Protein AF-A0A8I1NIG3-F1 (afdb_monomer)

pLDDT: mean 88.49, std 18.13, range [39.06, 98.88]

Secondary structure (DSSP, 8-state):
---------------------PPPPGGGGS-HHHHTSHHHHHHHHHHHHHHHTT--SEEEEEEEESSS-S--EEEEEEETTEEEEESSSS--S-SSHHHHHHHHHHHHHHT-SEEEEEE-TTT--EEEEEEESSTT-SS--EEEEEEEEEE---

Mean predicted aligned error: 9.43 Å

Structure (mmCIF, N/CA/C/O backbone):
data_AF-A0A8I1NIG3-F1
#
_entry.id   AF-A0A8I1NIG3-F1
#
loop_
_atom_site.group_PDB
_atom_site.id
_atom_site.type_symbol
_atom_site.label_atom_id
_atom_site.label_alt_id
_atom_site.label_comp_id
_atom_site.label_asym_id
_atom_site.label_entity_id
_atom_site.label_seq_id
_atom_site.pdbx_PDB_ins_code
_atom_site.Cartn_x
_atom_site.Cartn_y
_atom_site.Cartn_z
_atom_site.occupancy
_atom_site.B_iso_or_equiv
_atom_site.auth_seq_id
_atom_site.auth_comp_id
_atom_site.auth_asym_id
_atom_site.auth_atom_id
_atom_site.pdbx_PDB_model_num
ATOM 1 N N . MET A 1 1 ? 57.684 1.077 -77.943 1.00 45.50 1 MET A N 1
ATOM 2 C CA . MET A 1 1 ? 57.719 1.183 -76.468 1.00 45.50 1 MET A CA 1
ATOM 3 C C . MET A 1 1 ? 56.360 1.682 -75.983 1.00 45.50 1 MET A C 1
ATOM 5 O O . MET A 1 1 ? 56.096 2.872 -76.053 1.00 45.50 1 MET A O 1
ATOM 9 N N . LYS A 1 2 ? 55.451 0.770 -75.617 1.00 39.06 2 LYS A N 1
ATOM 10 C CA . LYS A 1 2 ? 54.084 1.090 -75.167 1.00 39.06 2 LYS A CA 1
ATOM 11 C C . LYS A 1 2 ? 54.077 1.107 -73.636 1.00 39.06 2 LYS A C 1
ATOM 13 O O . LYS A 1 2 ? 54.313 0.066 -73.032 1.00 39.06 2 LYS A O 1
ATOM 18 N N . LYS A 1 3 ? 53.863 2.272 -73.015 1.00 43.78 3 LYS A N 1
ATOM 19 C CA . LYS A 1 3 ? 53.627 2.377 -71.567 1.00 43.78 3 LYS A CA 1
ATOM 20 C C . LYS A 1 3 ? 52.142 2.122 -71.309 1.00 43.78 3 LYS A C 1
ATOM 22 O O . LYS A 1 3 ? 51.297 2.877 -71.777 1.00 43.78 3 LYS A O 1
ATOM 27 N N . LEU A 1 4 ? 51.857 1.027 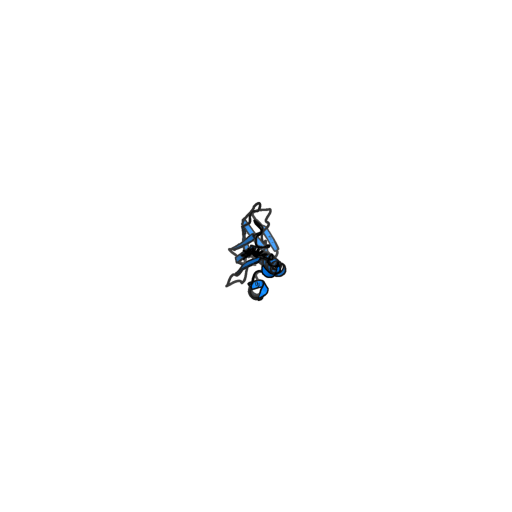-70.614 1.00 41.91 4 LEU A N 1
ATOM 28 C CA . LEU A 1 4 ? 50.532 0.636 -70.152 1.00 41.91 4 LEU A CA 1
ATOM 29 C C . LEU A 1 4 ? 50.271 1.360 -68.820 1.00 41.91 4 LEU A C 1
ATOM 31 O O . LEU A 1 4 ? 50.971 1.113 -67.841 1.00 41.91 4 LEU A O 1
ATOM 35 N N . LEU A 1 5 ? 49.318 2.292 -68.798 1.00 46.59 5 LEU A N 1
ATOM 36 C CA . LEU A 1 5 ? 48.823 2.925 -67.573 1.00 46.59 5 LEU A CA 1
ATOM 37 C C . LEU A 1 5 ? 47.742 2.018 -66.974 1.00 46.59 5 LEU A C 1
ATOM 39 O O . LEU A 1 5 ? 46.674 1.853 -67.558 1.00 46.59 5 LEU A O 1
ATOM 43 N N . ILE A 1 6 ? 48.043 1.410 -65.827 1.00 46.84 6 ILE A N 1
ATOM 44 C CA . ILE A 1 6 ? 47.095 0.622 -65.036 1.00 46.84 6 ILE A CA 1
ATOM 45 C C . ILE A 1 6 ? 46.347 1.594 -64.117 1.00 46.84 6 ILE A C 1
ATOM 47 O O . ILE A 1 6 ? 46.929 2.162 -63.195 1.00 46.84 6 ILE A O 1
ATOM 51 N N . LEU A 1 7 ? 45.058 1.798 -64.391 1.00 46.31 7 LEU A N 1
ATOM 52 C CA . LEU A 1 7 ? 44.108 2.435 -63.479 1.00 46.31 7 LEU A CA 1
ATOM 53 C C . LEU A 1 7 ? 43.716 1.421 -62.397 1.00 46.31 7 LEU A C 1
ATOM 55 O O . LEU A 1 7 ? 43.128 0.386 -62.701 1.00 46.31 7 LEU A O 1
ATOM 59 N N . VAL A 1 8 ? 44.039 1.723 -61.140 1.00 47.81 8 VAL A N 1
ATOM 60 C CA . VAL A 1 8 ? 43.570 0.971 -59.968 1.00 47.81 8 VAL A CA 1
ATOM 61 C C . VAL A 1 8 ? 42.264 1.612 -59.487 1.00 47.81 8 VAL A C 1
ATOM 63 O O . VAL A 1 8 ? 42.293 2.779 -59.089 1.00 47.81 8 VAL A O 1
ATOM 66 N N . PRO A 1 9 ? 41.117 0.911 -59.501 1.00 49.34 9 PRO A N 1
ATOM 67 C CA . PRO A 1 9 ? 39.905 1.429 -58.890 1.00 49.34 9 PRO A CA 1
ATOM 68 C C . PRO A 1 9 ? 39.994 1.235 -57.372 1.00 49.34 9 PRO A C 1
ATOM 70 O O . PRO A 1 9 ? 40.016 0.113 -56.868 1.00 49.34 9 PRO A O 1
ATOM 73 N N . VAL A 1 10 ? 40.050 2.342 -56.633 1.00 53.31 10 VAL A N 1
ATOM 74 C CA . VAL A 1 10 ? 39.861 2.351 -55.179 1.00 53.31 10 VAL A CA 1
ATOM 75 C C . VAL A 1 10 ? 38.379 2.085 -54.911 1.00 53.31 10 VAL A C 1
ATOM 77 O O . VAL A 1 10 ? 37.552 2.992 -54.989 1.00 53.31 10 VAL A O 1
ATOM 80 N N . LEU A 1 11 ? 38.027 0.829 -54.623 1.00 50.22 11 LEU A N 1
ATOM 81 C CA . LEU A 1 11 ? 36.736 0.499 -54.021 1.00 50.22 11 LEU A CA 1
ATOM 82 C C . LEU A 1 11 ? 36.758 0.958 -52.559 1.00 50.22 11 LEU A C 1
ATOM 84 O O . LEU A 1 11 ? 37.317 0.296 -51.689 1.00 50.22 11 LEU A O 1
ATOM 88 N N . CYS A 1 12 ? 36.152 2.114 -52.297 1.00 45.38 12 CYS A N 1
ATOM 89 C CA . CYS A 1 12 ? 35.845 2.556 -50.945 1.00 45.38 12 CYS A CA 1
ATOM 90 C C . CYS A 1 12 ? 34.572 1.827 -50.490 1.00 45.38 12 CYS A C 1
ATOM 92 O O . CYS A 1 12 ? 33.455 2.219 -50.828 1.00 45.38 12 CYS A O 1
ATOM 94 N N . SER A 1 13 ? 34.749 0.708 -49.791 1.00 52.41 13 SER A N 1
ATOM 95 C CA . SER A 1 13 ? 33.666 -0.069 -49.194 1.00 52.41 13 SER A CA 1
ATOM 96 C C . SER A 1 13 ? 32.983 0.757 -48.101 1.00 52.41 13 SER A C 1
ATOM 98 O O . SER A 1 13 ? 33.507 0.890 -46.997 1.00 52.41 13 SER A O 1
ATOM 100 N N . LEU A 1 14 ? 31.808 1.316 -48.392 1.00 57.69 14 LEU A N 1
ATOM 101 C CA . LEU A 1 14 ? 30.920 1.870 -47.371 1.00 57.69 14 LEU A CA 1
ATOM 102 C C . LEU A 1 14 ? 30.358 0.710 -46.543 1.00 57.69 14 LEU A C 1
ATOM 104 O O . LEU A 1 14 ? 29.389 0.060 -46.933 1.00 57.69 14 LEU A O 1
ATOM 108 N N . ALA A 1 15 ? 30.988 0.431 -45.403 1.00 56.34 15 ALA A N 1
ATOM 109 C CA . ALA A 1 15 ? 30.417 -0.431 -44.382 1.00 56.34 15 ALA A CA 1
ATOM 110 C C . ALA A 1 15 ? 29.234 0.308 -43.740 1.00 56.34 15 ALA A C 1
ATOM 112 O O . ALA A 1 15 ? 29.408 1.207 -42.919 1.00 56.34 15 ALA A O 1
ATOM 113 N N . PHE A 1 16 ? 28.019 -0.044 -44.155 1.00 50.38 16 PHE A N 1
ATOM 114 C CA . PHE A 1 16 ? 26.799 0.381 -43.482 1.00 50.38 16 PHE A CA 1
ATOM 115 C C . PHE A 1 16 ? 26.674 -0.448 -42.198 1.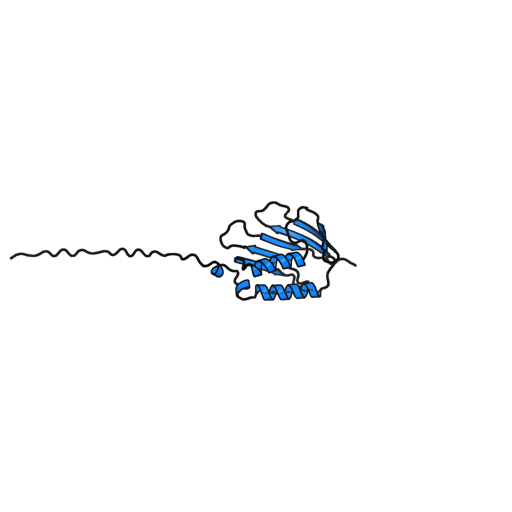00 50.38 16 PHE A C 1
ATOM 117 O O . PHE A 1 16 ? 26.171 -1.571 -42.218 1.00 50.38 16 PHE A O 1
ATOM 124 N N . SER A 1 17 ? 27.180 0.071 -41.080 1.00 54.41 17 SER A N 1
ATOM 125 C CA . SER A 1 17 ? 26.867 -0.488 -39.765 1.00 54.41 17 SER A CA 1
ATOM 126 C C . SER A 1 17 ? 25.411 -0.158 -39.457 1.00 54.41 17 SER A C 1
ATOM 128 O O . SER A 1 17 ? 25.091 0.924 -38.970 1.00 54.41 17 SER A O 1
ATOM 130 N N . ALA A 1 18 ? 24.509 -1.074 -39.802 1.00 52.25 18 ALA A N 1
ATOM 131 C CA . ALA A 1 18 ? 23.161 -1.064 -39.266 1.00 52.25 18 ALA A CA 1
ATOM 132 C C . ALA A 1 18 ? 23.262 -1.433 -37.781 1.00 52.25 18 ALA A C 1
ATOM 134 O O . ALA A 1 18 ? 23.271 -2.612 -37.432 1.00 52.25 18 ALA A O 1
ATOM 135 N N . ASP A 1 19 ? 23.370 -0.429 -36.910 1.00 49.38 19 ASP A N 1
ATOM 136 C CA . ASP A 1 19 ? 23.086 -0.613 -35.489 1.00 49.38 19 ASP A CA 1
ATOM 137 C C . ASP A 1 19 ? 21.582 -0.876 -35.360 1.00 49.38 19 ASP A C 1
ATOM 139 O O . ASP A 1 19 ? 20.754 0.021 -35.190 1.00 49.38 19 ASP A O 1
ATOM 143 N N . ALA A 1 20 ? 21.209 -2.141 -35.537 1.00 53.34 20 ALA A N 1
ATOM 144 C CA . ALA A 1 20 ? 19.915 -2.641 -35.137 1.00 53.34 20 ALA A CA 1
ATOM 145 C C . ALA A 1 20 ? 19.897 -2.612 -33.608 1.00 53.34 20 ALA A C 1
ATOM 147 O O . ALA A 1 20 ? 20.352 -3.546 -32.948 1.00 53.34 20 ALA A O 1
ATOM 148 N N . THR A 1 21 ? 19.373 -1.533 -33.028 1.00 53.16 21 THR A N 1
ATOM 149 C CA . THR A 1 21 ? 18.915 -1.549 -31.643 1.00 53.16 21 THR A CA 1
ATOM 150 C C . THR A 1 21 ? 17.758 -2.539 -31.565 1.00 53.16 21 THR A C 1
ATOM 152 O O . THR A 1 21 ? 16.589 -2.203 -31.740 1.00 53.16 21 THR A O 1
ATOM 155 N N . ALA A 1 22 ? 18.101 -3.812 -31.369 1.00 55.28 22 ALA A N 1
ATOM 156 C CA . ALA A 1 22 ? 17.153 -4.848 -31.017 1.00 55.28 22 ALA A CA 1
ATOM 157 C C . ALA A 1 22 ? 16.355 -4.331 -29.815 1.00 55.28 22 ALA A C 1
ATOM 159 O O . ALA A 1 22 ? 16.932 -4.015 -28.771 1.00 55.28 22 ALA A O 1
ATOM 160 N N . GLY A 1 23 ? 15.042 -4.166 -29.989 1.00 50.38 23 GLY A N 1
ATOM 161 C CA . GLY A 1 23 ? 14.153 -3.776 -28.904 1.00 50.38 23 GLY A CA 1
ATOM 162 C C . GLY A 1 23 ? 14.378 -4.720 -27.728 1.00 50.38 23 GLY A C 1
ATOM 163 O O . GLY A 1 23 ? 14.227 -5.932 -27.878 1.00 50.38 23 GLY A O 1
ATOM 164 N N . LYS A 1 24 ? 14.795 -4.166 -26.584 1.00 54.44 24 LYS A N 1
ATOM 165 C CA . LYS A 1 24 ? 14.941 -4.910 -25.329 1.00 54.44 24 LYS A CA 1
ATOM 166 C C . LYS A 1 24 ? 13.666 -5.708 -25.078 1.00 54.44 24 LYS A C 1
ATOM 168 O O . LYS A 1 24 ? 12.563 -5.171 -25.211 1.00 54.44 24 LYS A O 1
ATOM 173 N N . SER A 1 25 ? 13.822 -6.986 -24.750 1.00 56.75 25 SER A N 1
ATOM 174 C CA . SER A 1 25 ? 12.694 -7.869 -24.480 1.00 56.75 25 SER A CA 1
ATOM 175 C C . SER A 1 25 ? 11.846 -7.299 -23.335 1.00 56.75 25 SER A C 1
ATOM 177 O O . SER A 1 25 ? 12.332 -6.528 -22.509 1.00 56.75 25 SER A O 1
ATOM 179 N N . LEU A 1 26 ? 10.561 -7.651 -23.267 1.00 56.34 26 LEU A N 1
ATOM 180 C CA . LEU A 1 26 ? 9.697 -7.210 -22.160 1.00 56.34 26 LEU A CA 1
ATOM 181 C C . LEU A 1 26 ? 10.213 -7.694 -20.791 1.00 56.34 26 LEU A C 1
ATOM 183 O O . LEU A 1 26 ? 9.962 -7.041 -19.782 1.00 56.34 26 LEU A O 1
ATOM 187 N N . ASP A 1 27 ? 10.972 -8.794 -20.753 1.00 57.50 27 ASP A N 1
ATOM 188 C CA . ASP A 1 27 ? 11.637 -9.268 -19.535 1.00 57.50 27 ASP A CA 1
ATOM 189 C C . ASP A 1 27 ? 12.812 -8.362 -19.111 1.00 57.50 27 ASP A C 1
ATOM 191 O O . ASP A 1 27 ? 13.101 -8.263 -17.919 1.00 57.50 27 ASP A O 1
ATOM 195 N N . ASP A 1 28 ? 13.426 -7.617 -20.040 1.00 66.81 28 ASP A N 1
ATOM 196 C CA . ASP A 1 28 ? 14.477 -6.624 -19.747 1.00 66.81 28 ASP A CA 1
ATOM 197 C C . ASP A 1 28 ? 13.921 -5.319 -19.150 1.00 66.81 28 ASP A C 1
ATOM 199 O O . ASP A 1 28 ? 14.676 -4.383 -18.871 1.00 66.81 28 ASP A O 1
ATOM 203 N N . GLN A 1 29 ? 12.599 -5.234 -18.995 1.00 85.38 29 GLN A N 1
ATOM 204 C CA . GLN A 1 29 ? 11.883 -4.041 -18.551 1.00 85.38 29 GLN A CA 1
ATOM 205 C C . GLN A 1 29 ? 11.146 -4.254 -17.229 1.00 85.38 29 GLN A C 1
ATOM 207 O O . GLN A 1 29 ? 10.337 -3.417 -16.866 1.00 85.38 29 GLN A O 1
ATOM 212 N N . VAL A 1 30 ? 11.401 -5.352 -16.515 1.00 95.25 30 VAL A N 1
ATOM 213 C CA . VAL A 1 30 ? 10.794 -5.648 -15.209 1.00 95.25 30 VAL A CA 1
ATOM 214 C C . VAL A 1 30 ? 11.576 -4.964 -14.091 1.00 95.25 30 VAL A C 1
ATOM 216 O O . VAL A 1 30 ? 12.808 -4.965 -14.106 1.00 95.25 30 VAL A O 1
ATOM 219 N N . ASP A 1 31 ? 10.872 -4.458 -13.076 1.00 97.06 31 ASP A N 1
ATOM 220 C CA . ASP A 1 31 ? 11.498 -3.883 -11.885 1.00 97.06 31 ASP A CA 1
ATOM 221 C C . ASP A 1 31 ? 12.540 -4.853 -11.271 1.00 97.06 31 ASP A C 1
ATOM 223 O O . ASP A 1 31 ? 12.202 -6.004 -10.950 1.00 97.06 31 ASP A O 1
ATOM 227 N N . PRO A 1 32 ? 13.803 -4.426 -11.064 1.00 96.19 32 PRO A N 1
ATOM 228 C CA . PRO A 1 32 ? 14.857 -5.298 -10.546 1.00 96.19 32 PRO A CA 1
ATOM 229 C C . PRO A 1 32 ? 14.532 -5.926 -9.189 1.00 96.19 32 PRO A C 1
ATOM 231 O O . PRO A 1 32 ? 14.886 -7.081 -8.954 1.00 96.19 32 PRO A O 1
ATOM 234 N N . GLY A 1 33 ? 13.807 -5.208 -8.324 1.00 97.19 33 GLY A N 1
ATOM 235 C CA . GLY A 1 33 ? 13.380 -5.701 -7.019 1.00 97.19 33 GLY A CA 1
ATOM 236 C C . GLY A 1 33 ? 12.338 -6.819 -7.117 1.00 97.19 33 GLY A C 1
ATOM 237 O O . GLY A 1 33 ? 12.213 -7.643 -6.207 1.00 97.19 33 GLY A O 1
ATOM 238 N N . ILE A 1 34 ? 11.575 -6.886 -8.212 1.00 97.38 34 ILE A N 1
ATOM 239 C CA . ILE A 1 34 ? 10.718 -8.042 -8.505 1.00 97.38 34 ILE A CA 1
ATOM 240 C C . ILE A 1 34 ? 11.588 -9.227 -8.933 1.00 97.38 34 ILE A C 1
ATOM 242 O O . ILE A 1 34 ? 11.398 -10.331 -8.416 1.00 97.38 34 ILE A O 1
ATOM 246 N N . THR A 1 35 ? 12.547 -8.999 -9.831 1.00 96.62 35 THR A N 1
ATOM 247 C CA . THR A 1 35 ? 13.412 -10.043 -10.401 1.00 96.62 35 THR A CA 1
ATOM 248 C C . THR A 1 35 ? 14.334 -10.684 -9.360 1.00 96.62 35 THR A C 1
ATOM 250 O O . THR A 1 35 ? 14.447 -11.907 -9.313 1.00 96.62 35 THR A O 1
ATOM 253 N N . ASP A 1 36 ? 14.937 -9.896 -8.467 1.00 97.19 36 ASP A N 1
ATOM 254 C CA . ASP A 1 36 ? 15.799 -10.389 -7.379 1.00 97.19 36 ASP A CA 1
ATOM 255 C C . ASP A 1 36 ? 15.015 -10.846 -6.120 1.00 97.19 36 ASP A C 1
ATOM 257 O O . ASP A 1 36 ? 15.577 -11.287 -5.104 1.00 97.19 36 ASP A O 1
ATOM 261 N N . GLY A 1 37 ? 13.684 -10.728 -6.170 1.00 97.88 37 GLY A N 1
ATOM 262 C CA . GLY A 1 37 ? 12.752 -11.117 -5.118 1.00 97.88 37 GLY A CA 1
ATOM 263 C C . GLY A 1 37 ? 12.702 -10.186 -3.902 1.00 97.88 37 GLY A C 1
ATOM 264 O O . GLY A 1 37 ? 11.974 -10.489 -2.951 1.00 97.88 37 GLY A O 1
ATOM 265 N N . THR A 1 38 ? 13.430 -9.069 -3.886 1.00 98.50 38 THR A N 1
ATOM 266 C CA . THR A 1 38 ? 13.410 -8.082 -2.794 1.00 98.50 38 THR A CA 1
ATOM 267 C C . THR A 1 38 ? 12.002 -7.550 -2.553 1.00 98.50 38 THR A C 1
ATOM 269 O O . THR A 1 38 ? 11.512 -7.622 -1.424 1.00 98.50 38 THR A O 1
ATOM 272 N N . ALA A 1 39 ? 11.289 -7.155 -3.609 1.00 98.38 39 ALA A N 1
ATOM 273 C CA . ALA A 1 39 ? 9.915 -6.663 -3.528 1.00 98.38 39 ALA A CA 1
ATOM 274 C C . ALA A 1 39 ? 8.968 -7.698 -2.898 1.00 98.38 39 ALA A C 1
ATOM 276 O O . ALA A 1 39 ? 8.108 -7.354 -2.084 1.00 98.38 39 ALA A O 1
ATOM 277 N N . VAL A 1 40 ? 9.145 -8.987 -3.221 1.00 98.62 40 VAL A N 1
ATOM 278 C CA . VAL A 1 40 ? 8.358 -10.088 -2.639 1.00 98.62 40 VAL A CA 1
ATOM 279 C C . VAL A 1 40 ? 8.667 -10.256 -1.151 1.00 98.62 40 VAL A C 1
ATOM 281 O O . VAL A 1 40 ? 7.740 -10.413 -0.349 1.00 98.62 40 VAL A O 1
ATOM 284 N N . ARG A 1 41 ? 9.949 -10.230 -0.762 1.00 98.75 41 ARG A N 1
ATOM 285 C CA . ARG A 1 41 ? 10.368 -10.374 0.642 1.00 98.75 41 ARG A CA 1
ATOM 286 C C . ARG A 1 41 ? 9.834 -9.226 1.496 1.00 98.75 41 ARG A C 1
ATOM 288 O O . ARG A 1 41 ? 9.192 -9.483 2.514 1.00 98.75 41 ARG A O 1
ATOM 295 N N . GLU A 1 42 ? 10.018 -7.986 1.054 1.00 98.62 42 GLU A N 1
ATOM 296 C CA . GLU A 1 42 ? 9.531 -6.798 1.761 1.00 98.62 42 GLU A CA 1
ATOM 297 C C . GLU A 1 42 ? 8.002 -6.777 1.864 1.00 98.62 42 GLU A C 1
ATOM 299 O O . GLU A 1 42 ? 7.452 -6.537 2.942 1.00 98.62 42 GLU A O 1
ATOM 304 N N . PHE A 1 43 ? 7.301 -7.107 0.771 1.00 98.75 43 PHE A N 1
ATOM 305 C CA . PHE A 1 43 ? 5.845 -7.246 0.765 1.00 98.75 43 PHE A CA 1
ATOM 306 C C . PHE A 1 43 ? 5.361 -8.238 1.824 1.00 98.75 43 PHE A C 1
ATOM 308 O O . PHE A 1 43 ? 4.429 -7.936 2.576 1.00 98.75 43 PHE A O 1
ATOM 315 N N . ARG A 1 44 ? 5.983 -9.422 1.897 1.00 98.75 44 ARG A N 1
ATOM 316 C CA . ARG A 1 44 ? 5.613 -10.463 2.863 1.00 98.75 44 ARG A CA 1
ATOM 317 C C . ARG A 1 44 ? 5.850 -10.006 4.295 1.00 98.75 44 ARG A C 1
ATOM 319 O O . ARG A 1 44 ? 4.912 -10.060 5.085 1.00 98.75 44 ARG A O 1
ATOM 326 N N . GLN A 1 45 ? 7.038 -9.485 4.596 1.00 98.69 45 GLN A N 1
ATOM 327 C CA . GLN A 1 45 ? 7.385 -8.993 5.933 1.00 98.69 45 GLN A CA 1
ATOM 328 C C . GLN A 1 45 ? 6.422 -7.895 6.402 1.00 98.69 45 GLN A C 1
ATOM 330 O O . GLN A 1 45 ? 5.896 -7.941 7.516 1.00 98.69 45 GLN A O 1
ATOM 335 N N . ALA A 1 46 ? 6.133 -6.921 5.538 1.00 98.75 46 ALA A N 1
ATOM 336 C CA . ALA A 1 46 ? 5.213 -5.836 5.851 1.00 98.75 46 ALA A CA 1
ATOM 337 C C . ALA A 1 46 ? 3.773 -6.340 6.052 1.00 98.75 46 ALA A C 1
ATOM 339 O O . ALA A 1 46 ? 3.084 -5.930 6.993 1.00 98.75 46 ALA A O 1
ATOM 340 N N . ARG A 1 47 ? 3.318 -7.271 5.203 1.00 98.62 47 ARG A N 1
ATOM 341 C CA . ARG A 1 47 ? 1.985 -7.876 5.308 1.00 98.62 47 ARG A CA 1
ATOM 342 C C . ARG A 1 47 ? 1.831 -8.696 6.582 1.00 98.62 47 ARG A C 1
ATOM 344 O O . ARG A 1 47 ? 0.815 -8.551 7.256 1.00 98.62 47 ARG A O 1
ATOM 351 N N . GLU A 1 48 ? 2.811 -9.524 6.920 1.00 98.56 48 GLU A N 1
ATOM 352 C CA . GLU A 1 48 ? 2.840 -10.296 8.166 1.00 98.56 48 GLU A CA 1
ATOM 353 C C . GLU A 1 48 ? 2.817 -9.361 9.380 1.00 98.56 48 GLU A C 1
ATOM 355 O O . GLU A 1 48 ? 1.996 -9.546 10.277 1.00 98.56 48 GLU A O 1
ATOM 360 N N . LYS A 1 49 ? 3.606 -8.278 9.356 1.00 98.62 49 LYS A N 1
ATOM 361 C CA . LYS A 1 49 ? 3.599 -7.256 10.410 1.00 98.62 49 LYS A CA 1
ATOM 362 C C . LYS A 1 49 ? 2.234 -6.602 10.601 1.00 98.62 49 LYS A C 1
ATOM 364 O O . LYS A 1 49 ? 1.795 -6.458 11.741 1.00 98.62 49 LYS A O 1
ATOM 369 N N . TRP A 1 50 ? 1.563 -6.224 9.510 1.00 98.31 50 TRP A N 1
ATOM 370 C CA . TRP A 1 50 ? 0.210 -5.661 9.556 1.00 98.31 50 TRP A CA 1
ATOM 371 C C . TRP A 1 50 ? -0.808 -6.660 10.109 1.00 98.31 50 TRP A C 1
ATOM 373 O O . TRP A 1 50 ? -1.614 -6.304 10.968 1.00 98.31 50 TRP A O 1
ATOM 383 N N . LEU A 1 51 ? -0.769 -7.911 9.640 1.00 97.88 51 LEU A N 1
ATOM 384 C CA . LEU A 1 51 ? -1.663 -8.966 10.120 1.00 97.88 51 LEU A CA 1
ATOM 385 C C . LEU A 1 51 ? -1.462 -9.234 11.616 1.00 97.88 51 LEU A C 1
ATOM 387 O O . LEU A 1 51 ? -2.446 -9.337 12.346 1.00 97.88 51 LEU A O 1
ATOM 391 N N . GLY A 1 52 ? -0.211 -9.243 12.082 1.00 97.81 52 GLY A N 1
ATOM 392 C CA . GLY A 1 52 ? 0.136 -9.396 13.494 1.00 97.81 52 GLY A CA 1
ATOM 393 C C . GLY A 1 52 ? -0.374 -8.270 14.400 1.00 97.81 52 GLY A C 1
ATOM 394 O O . GLY A 1 52 ? -0.436 -8.460 15.609 1.00 97.81 52 GLY A O 1
ATOM 395 N N . GLN A 1 53 ? -0.790 -7.119 13.851 1.00 96.50 53 GLN A N 1
ATOM 396 C CA . GLN A 1 53 ? -1.414 -6.060 14.655 1.00 96.50 53 GLN A CA 1
ATOM 397 C C . GLN A 1 53 ? -2.853 -6.392 15.080 1.00 96.50 53 GLN A C 1
ATOM 399 O O . GLN A 1 53 ? -3.380 -5.737 15.974 1.00 96.50 53 GLN A O 1
ATOM 404 N N . GLY A 1 54 ? -3.539 -7.320 14.400 1.00 95.94 54 GLY A N 1
ATOM 405 C CA . GLY A 1 54 ? -4.944 -7.641 14.692 1.00 95.94 54 GLY A CA 1
ATOM 406 C C . GLY A 1 54 ? -5.939 -6.490 14.451 1.00 95.94 54 GLY A C 1
ATOM 407 O O . GLY A 1 54 ? -7.064 -6.527 14.942 1.00 95.94 54 GLY A O 1
ATOM 408 N N . ILE A 1 55 ? -5.558 -5.449 13.699 1.00 95.81 55 ILE A N 1
ATOM 409 C CA . ILE A 1 55 ? -6.391 -4.256 13.476 1.00 95.81 55 ILE A CA 1
ATOM 410 C C . ILE A 1 55 ? -7.462 -4.545 12.409 1.00 95.81 55 ILE A C 1
ATOM 412 O O . ILE A 1 55 ? -7.188 -4.514 11.206 1.00 95.81 55 ILE A O 1
ATOM 416 N N . ALA A 1 56 ? -8.707 -4.768 12.836 1.00 96.06 56 ALA A N 1
ATOM 417 C CA . ALA A 1 56 ? -9.856 -4.963 11.938 1.00 96.06 56 ALA A CA 1
ATOM 418 C C . ALA A 1 56 ? -10.721 -3.700 11.752 1.00 96.06 56 ALA A C 1
ATOM 420 O O . ALA A 1 56 ? -11.390 -3.550 10.721 1.00 96.06 56 ALA A O 1
ATOM 421 N N . ASP A 1 57 ? -10.680 -2.783 12.721 1.00 98.25 57 ASP A N 1
ATOM 422 C CA . ASP A 1 57 ? -11.474 -1.556 12.771 1.00 98.25 57 ASP A CA 1
ATOM 423 C C . ASP A 1 57 ? -10.552 -0.337 12.805 1.00 98.25 57 ASP A C 1
ATOM 425 O O . ASP A 1 57 ? -9.747 -0.169 13.720 1.00 98.25 57 ASP A O 1
ATOM 429 N N . TYR A 1 58 ? -10.639 0.530 11.796 1.00 98.50 58 TYR A N 1
ATOM 430 C CA . TYR A 1 58 ? -9.756 1.693 11.693 1.00 98.50 58 TYR A CA 1
ATOM 431 C C . TYR A 1 58 ? -10.319 2.773 10.761 1.00 98.50 58 TYR A C 1
ATO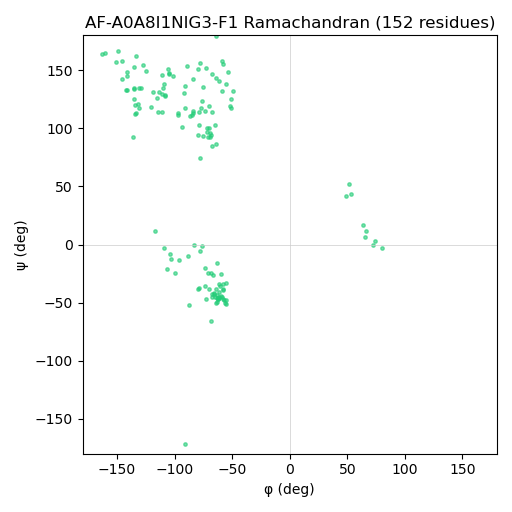M 433 O O . TYR A 1 58 ? -11.236 2.545 9.967 1.00 98.50 58 TYR A O 1
ATOM 441 N N . ARG A 1 59 ? -9.761 3.983 10.845 1.00 98.50 59 ARG A N 1
ATOM 442 C CA . ARG A 1 59 ? -9.914 5.033 9.822 1.00 98.50 59 ARG A CA 1
ATOM 443 C C . ARG A 1 59 ? -8.625 5.172 9.030 1.00 98.50 59 ARG A C 1
ATOM 445 O O . ARG A 1 59 ? -7.549 4.935 9.566 1.00 98.50 59 ARG A O 1
ATOM 452 N N . MET A 1 60 ? -8.741 5.585 7.773 1.00 98.62 60 MET A N 1
ATOM 453 C CA . MET A 1 60 ? -7.608 5.934 6.918 1.00 98.62 60 MET A CA 1
ATOM 454 C C . MET A 1 60 ? -7.965 7.073 5.959 1.00 98.62 60 MET A C 1
ATOM 456 O O . MET A 1 60 ? -9.133 7.307 5.640 1.00 98.62 60 MET A O 1
ATOM 460 N N . LYS A 1 61 ? -6.942 7.770 5.465 1.00 98.69 61 LYS A N 1
ATOM 461 C CA . LYS A 1 61 ? -7.024 8.640 4.288 1.00 98.69 61 LYS A CA 1
ATOM 462 C C . LYS A 1 61 ? -6.285 7.960 3.143 1.00 98.69 61 LYS A C 1
ATOM 464 O O . LYS A 1 61 ? -5.128 7.588 3.316 1.00 98.69 61 LYS A O 1
ATOM 469 N N . ALA A 1 62 ? -6.938 7.824 1.997 1.00 98.56 62 ALA A N 1
ATOM 470 C CA . ALA A 1 62 ? -6.334 7.320 0.774 1.00 98.56 62 ALA A CA 1
ATOM 471 C C . ALA A 1 62 ? -6.224 8.442 -0.261 1.00 98.56 62 ALA A C 1
ATOM 473 O O . ALA A 1 62 ? -7.091 9.314 -0.323 1.00 98.56 62 ALA A O 1
ATOM 474 N N . ALA A 1 63 ? -5.174 8.409 -1.072 1.00 98.50 63 ALA A N 1
ATOM 475 C CA . ALA A 1 63 ? -5.020 9.259 -2.241 1.00 98.50 63 ALA A CA 1
ATOM 476 C C . ALA A 1 63 ? -4.525 8.438 -3.434 1.00 98.50 63 ALA A C 1
ATOM 478 O O . ALA A 1 63 ? -3.846 7.428 -3.231 1.00 98.50 63 ALA A O 1
ATOM 479 N N . ARG A 1 64 ? -4.852 8.887 -4.648 1.00 97.62 64 ARG A N 1
ATOM 480 C CA . ARG A 1 64 ? -4.245 8.401 -5.888 1.00 97.62 64 ARG A CA 1
ATOM 481 C C . ARG A 1 64 ? -3.718 9.565 -6.717 1.00 97.62 64 ARG A C 1
ATOM 483 O O . ARG A 1 64 ? -4.248 10.670 -6.620 1.00 97.62 64 ARG A O 1
ATOM 490 N N . THR A 1 65 ? -2.733 9.281 -7.547 1.00 97.62 65 THR A N 1
ATOM 491 C CA . THR A 1 65 ? -2.153 10.195 -8.525 1.00 97.62 65 THR A CA 1
ATOM 492 C C . THR A 1 65 ? -2.013 9.414 -9.824 1.00 97.62 65 THR A C 1
ATOM 494 O O . THR A 1 65 ? -1.383 8.366 -9.811 1.00 97.62 65 THR A O 1
ATOM 497 N N . CYS A 1 66 ? -2.665 9.877 -10.884 1.00 96.75 66 CYS A N 1
ATOM 498 C CA . CYS A 1 66 ? -2.566 9.356 -12.249 1.00 96.75 66 CYS A CA 1
ATOM 499 C C . CYS A 1 66 ? -3.116 10.404 -13.219 1.00 96.75 66 CYS A C 1
ATOM 501 O O . CYS A 1 66 ? -3.851 11.304 -12.787 1.00 96.75 66 CYS A O 1
ATOM 503 N N . PHE A 1 67 ? -2.819 10.259 -14.509 1.00 96.25 67 PHE A N 1
ATOM 504 C CA . PHE A 1 67 ? -3.491 11.004 -15.570 1.00 96.25 67 PHE A CA 1
ATOM 505 C C . PHE A 1 67 ? -4.872 10.386 -15.850 1.00 96.25 67 PHE A C 1
ATOM 507 O O . PHE A 1 67 ? -5.098 9.612 -16.771 1.00 96.25 67 PHE A O 1
ATOM 514 N N . CYS A 1 68 ? -5.806 10.630 -14.934 1.00 94.06 68 CYS A N 1
ATOM 515 C CA . CYS A 1 68 ? -7.080 9.925 -14.863 1.00 94.06 68 CYS A CA 1
ATOM 516 C C . CYS A 1 68 ? -8.156 10.831 -14.247 1.00 94.06 68 CYS A C 1
ATOM 518 O O . CYS A 1 68 ? -7.856 11.745 -13.478 1.00 94.06 68 CYS A O 1
ATOM 520 N N . ALA A 1 69 ? -9.434 10.558 -14.515 1.00 94.00 69 ALA A N 1
ATOM 521 C CA . ALA A 1 69 ? -10.520 11.310 -13.889 1.00 94.00 69 ALA A CA 1
ATOM 522 C C . ALA A 1 69 ? -10.538 11.108 -12.365 1.00 94.00 69 ALA A C 1
ATOM 524 O O . ALA A 1 69 ? -10.296 10.001 -11.874 1.00 94.00 69 ALA A O 1
ATOM 525 N N . GLY A 1 70 ? -10.868 12.166 -11.616 1.00 94.00 70 GLY A N 1
ATOM 526 C CA . GLY A 1 70 ? -11.005 12.139 -10.159 1.00 94.00 70 GLY A CA 1
ATOM 527 C C . GLY A 1 70 ? -12.147 11.236 -9.653 1.00 94.00 70 GLY A C 1
ATOM 528 O O . GLY A 1 70 ? -12.848 10.596 -10.434 1.00 94.00 70 GLY A O 1
ATOM 529 N N . PRO A 1 71 ? -12.344 11.137 -8.326 1.00 96.19 71 PRO A N 1
ATOM 530 C CA . PRO A 1 71 ? -11.636 11.846 -7.258 1.00 96.19 71 PRO A CA 1
ATOM 531 C C . PRO A 1 71 ? -10.242 11.272 -6.951 1.00 96.19 71 PRO A C 1
ATOM 533 O O . PRO A 1 71 ? -9.968 10.089 -7.183 1.00 96.19 71 PRO A O 1
ATOM 536 N N . PHE A 1 72 ? -9.374 12.115 -6.379 1.00 97.62 72 PHE A N 1
ATOM 537 C CA . PHE A 1 72 ? -7.974 11.788 -6.049 1.00 97.62 72 PHE A CA 1
ATOM 538 C C . PHE A 1 72 ? -7.713 11.534 -4.565 1.00 97.62 72 PHE A C 1
ATOM 540 O O . PHE A 1 72 ? -6.627 11.094 -4.199 1.00 97.62 72 PHE A O 1
ATOM 547 N N . GLN A 1 73 ? -8.692 11.784 -3.695 1.00 97.94 73 GLN A N 1
ATOM 548 C CA . GLN A 1 73 ? -8.582 11.530 -2.260 1.00 97.94 73 GLN A CA 1
ATOM 549 C C . GLN A 1 73 ? -9.896 10.996 -1.692 1.00 97.94 73 GLN A C 1
ATOM 551 O O . GLN A 1 73 ? -10.970 11.397 -2.139 1.00 97.94 73 GLN A O 1
ATOM 556 N N . ALA A 1 74 ? -9.812 10.155 -0.661 1.00 98.38 74 ALA A N 1
ATOM 557 C CA . ALA A 1 74 ? -10.959 9.689 0.109 1.00 98.38 74 ALA A CA 1
ATOM 558 C C . ALA A 1 74 ? -10.610 9.492 1.591 1.00 98.38 74 ALA A C 1
ATOM 560 O O . ALA A 1 74 ? -9.536 9.000 1.944 1.00 98.38 74 ALA A O 1
ATOM 561 N N . LYS A 1 75 ? -11.552 9.835 2.476 1.00 98.69 75 LYS A N 1
ATOM 562 C CA . LYS A 1 75 ? -11.549 9.401 3.880 1.00 98.69 75 LYS A CA 1
ATOM 563 C C . LYS A 1 75 ? -12.364 8.119 3.973 1.00 98.69 75 LYS A C 1
ATOM 565 O O . LYS A 1 75 ? -13.483 8.077 3.457 1.00 98.69 75 LYS A O 1
ATOM 570 N N . ILE A 1 76 ? -11.809 7.095 4.613 1.00 98.69 76 ILE A N 1
ATOM 571 C CA . ILE A 1 76 ? -12.422 5.771 4.677 1.00 98.69 76 ILE A CA 1
ATOM 572 C C . ILE A 1 76 ? -12.476 5.286 6.123 1.00 98.69 76 ILE A C 1
ATOM 574 O O . ILE A 1 76 ? -11.489 5.370 6.856 1.00 98.69 76 ILE A O 1
ATOM 578 N N . THR A 1 77 ? -13.632 4.755 6.510 1.00 98.62 77 THR A N 1
ATOM 579 C CA . THR A 1 77 ? -13.820 4.016 7.758 1.00 98.62 77 THR A CA 1
ATOM 580 C C . THR A 1 77 ? -13.990 2.543 7.430 1.00 98.62 77 THR A C 1
ATOM 582 O O . THR A 1 77 ? -14.835 2.180 6.609 1.00 98.62 77 THR A O 1
ATOM 585 N N . VAL A 1 78 ? -13.209 1.704 8.100 1.00 98.56 78 VAL A N 1
ATOM 586 C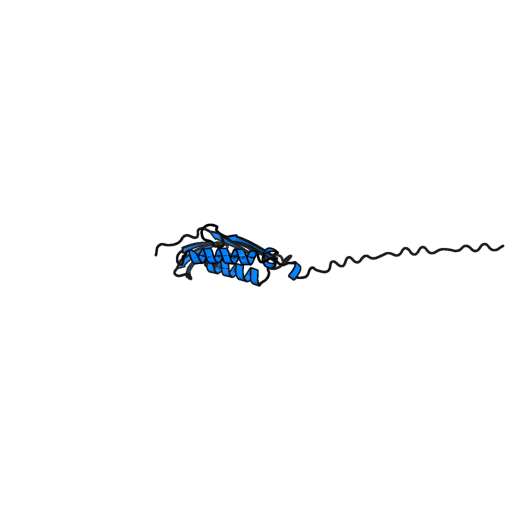 CA . VAL A 1 78 ? -13.250 0.249 7.989 1.00 98.56 78 VAL A CA 1
ATOM 587 C C . VAL A 1 78 ? -13.808 -0.321 9.291 1.00 98.56 78 VAL A C 1
ATOM 589 O O . VAL A 1 78 ? -13.450 0.141 10.380 1.00 98.56 78 VAL A O 1
ATOM 592 N N . ARG A 1 79 ? -14.728 -1.280 9.168 1.00 98.06 79 ARG A N 1
ATOM 593 C CA . ARG A 1 79 ? -15.247 -2.086 10.272 1.00 98.06 79 ARG A CA 1
ATOM 594 C C . ARG A 1 79 ? -15.205 -3.559 9.927 1.00 98.06 79 ARG A C 1
ATOM 596 O O . ARG A 1 79 ? -15.622 -3.922 8.828 1.00 98.06 79 ARG A O 1
ATOM 603 N N . LYS A 1 80 ? -14.738 -4.401 10.849 1.00 96.56 80 LYS A N 1
ATOM 604 C CA . LYS A 1 80 ? -14.627 -5.855 10.665 1.00 96.56 80 LYS A CA 1
ATOM 605 C C . LYS A 1 80 ? -13.947 -6.197 9.327 1.00 96.56 80 LYS A C 1
ATOM 607 O O . LYS A 1 80 ? -14.429 -7.021 8.554 1.00 96.56 80 LYS A O 1
ATOM 612 N N . GLY A 1 81 ? -12.886 -5.454 8.991 1.00 96.69 81 GLY A N 1
ATOM 613 C CA . GLY A 1 81 ? -12.138 -5.586 7.734 1.00 96.69 81 GLY A CA 1
ATOM 614 C C . GLY A 1 81 ? -12.838 -5.072 6.464 1.00 96.69 81 GLY A C 1
ATOM 615 O O . GLY A 1 81 ? -12.242 -5.117 5.386 1.00 96.69 81 GLY A O 1
ATOM 616 N N . LYS A 1 82 ? -14.068 -4.552 6.551 1.00 97.81 82 LYS A N 1
ATOM 617 C CA . LYS A 1 82 ? -14.864 -4.074 5.409 1.00 97.81 82 LYS A CA 1
ATOM 618 C C . LYS A 1 82 ? -14.986 -2.543 5.405 1.00 97.81 82 LYS A C 1
ATOM 620 O O . LYS A 1 82 ? -15.197 -1.943 6.458 1.00 97.81 82 LYS A O 1
ATOM 625 N N . PRO A 1 83 ? -14.868 -1.870 4.247 1.00 97.81 83 PRO A N 1
ATOM 626 C CA . PRO A 1 83 ? -15.090 -0.430 4.169 1.00 97.81 83 PRO A CA 1
ATOM 627 C C . PRO A 1 83 ? -16.583 -0.122 4.354 1.00 97.81 83 PRO A C 1
ATOM 629 O O . PRO A 1 83 ? -17.401 -0.552 3.548 1.00 97.81 83 PRO A O 1
ATOM 632 N N . VAL A 1 84 ? -16.933 0.636 5.396 1.00 98.00 84 VAL A N 1
ATOM 633 C CA . VAL A 1 84 ? -18.331 0.989 5.723 1.00 98.00 84 VAL A CA 1
ATOM 634 C C . VAL A 1 84 ? -18.683 2.440 5.403 1.00 98.00 84 VAL A C 1
ATOM 636 O O . VAL A 1 84 ? -19.850 2.766 5.221 1.00 98.00 84 VAL A O 1
ATOM 639 N N . LYS A 1 85 ? -17.688 3.330 5.302 1.00 98.00 85 LYS A N 1
ATOM 640 C CA . LYS A 1 85 ? -17.891 4.730 4.897 1.00 98.00 85 LYS A CA 1
ATOM 641 C C . LYS A 1 85 ? -16.750 5.189 4.007 1.00 98.00 85 LYS A C 1
ATOM 643 O O . LYS A 1 85 ? -15.591 4.982 4.356 1.00 98.00 85 LYS A O 1
ATOM 648 N N . ILE A 1 86 ? -17.081 5.832 2.891 1.00 98.25 86 ILE A N 1
ATOM 649 C CA . ILE A 1 86 ? -16.133 6.433 1.944 1.00 98.25 86 ILE A CA 1
ATOM 650 C C . ILE A 1 86 ? -16.673 7.818 1.591 1.00 98.25 86 ILE A C 1
ATOM 652 O O . ILE A 1 86 ? -17.827 7.914 1.184 1.00 98.25 86 ILE A O 1
ATOM 656 N N . SER A 1 87 ? -15.873 8.873 1.770 1.00 97.25 87 SER A N 1
ATOM 657 C CA . SER A 1 87 ? -16.336 10.252 1.553 1.00 97.25 87 SER A CA 1
ATOM 658 C C . SER A 1 87 ? -16.615 10.575 0.078 1.00 97.25 87 SER A C 1
ATOM 660 O O . SER A 1 87 ? -17.760 10.800 -0.288 1.00 97.25 87 SER A O 1
ATOM 662 N N . ASN A 1 88 ? -15.583 10.576 -0.770 1.00 93.44 88 ASN A N 1
ATOM 663 C CA . ASN A 1 88 ? -15.677 11.034 -2.158 1.00 93.44 88 ASN A CA 1
ATOM 664 C C . ASN A 1 88 ? -15.966 9.834 -3.058 1.00 93.44 88 ASN A C 1
ATOM 666 O O . ASN A 1 88 ? -15.066 9.035 -3.325 1.00 93.44 88 ASN A O 1
ATOM 670 N N . ARG A 1 89 ? -17.227 9.673 -3.466 1.00 92.31 89 ARG A N 1
ATOM 671 C CA . ARG A 1 89 ? -17.676 8.575 -4.332 1.00 92.31 89 ARG A CA 1
ATOM 672 C C . ARG A 1 89 ? -17.916 9.100 -5.759 1.00 92.31 89 ARG A C 1
ATOM 674 O O . ARG A 1 89 ? -18.361 10.234 -5.886 1.00 92.31 89 ARG A O 1
ATOM 681 N N . PRO A 1 90 ? -17.671 8.288 -6.802 1.00 94.75 90 PRO A N 1
ATOM 682 C CA . PRO A 1 90 ? -17.040 6.963 -6.757 1.00 94.75 90 PRO A CA 1
ATOM 683 C C . PRO A 1 90 ? -15.556 7.037 -6.347 1.00 94.75 90 PRO A C 1
ATOM 685 O O . PRO A 1 90 ? -14.877 8.002 -6.653 1.00 94.75 90 PRO A O 1
ATOM 688 N N . TRP A 1 91 ? -15.040 6.029 -5.630 1.00 96.94 91 TRP A N 1
ATOM 689 C CA . TRP A 1 91 ? -13.619 5.951 -5.244 1.00 96.94 91 TRP A CA 1
ATOM 690 C C . TRP A 1 91 ? -12.943 4.753 -5.909 1.00 96.94 91 TRP A C 1
ATOM 692 O O . TRP A 1 91 ? -13.402 3.616 -5.736 1.00 96.94 91 TRP A O 1
ATOM 702 N N . TYR A 1 92 ? -11.835 5.020 -6.602 1.00 95.88 92 TYR A N 1
ATOM 703 C CA . TYR A 1 92 ? -11.126 4.058 -7.456 1.00 95.88 92 TYR A CA 1
ATOM 704 C C . TYR A 1 92 ? -9.769 3.600 -6.899 1.00 95.88 92 TYR A C 1
ATOM 706 O O . TYR A 1 92 ? -9.108 2.758 -7.494 1.00 95.88 92 TYR A O 1
ATOM 714 N N . GLY A 1 93 ? -9.338 4.140 -5.756 1.00 96.94 93 GLY A N 1
ATOM 715 C CA . GLY A 1 93 ? -8.124 3.696 -5.069 1.00 96.94 93 GLY A CA 1
ATOM 716 C C . GLY A 1 93 ? -8.373 2.581 -4.043 1.00 96.94 93 GLY A C 1
ATOM 717 O O . GLY A 1 93 ? -9.495 2.075 -3.910 1.00 96.94 93 GLY A O 1
ATOM 718 N N . PRO A 1 94 ? -7.353 2.225 -3.237 1.00 98.06 94 PRO A N 1
ATOM 719 C CA . PRO A 1 94 ? -7.507 1.251 -2.164 1.00 98.06 94 PRO A CA 1
ATOM 720 C C . PRO A 1 94 ? -8.575 1.707 -1.165 1.00 98.06 94 PRO A C 1
ATOM 722 O O . PRO A 1 94 ? -8.588 2.851 -0.703 1.00 98.06 94 PRO A O 1
ATOM 725 N N . ARG A 1 95 ? -9.487 0.789 -0.830 1.00 98.44 95 ARG A N 1
ATOM 726 C CA . ARG A 1 95 ? -10.569 1.005 0.148 1.00 98.44 95 ARG A CA 1
ATOM 727 C C . ARG A 1 95 ? -10.213 0.502 1.548 1.00 98.44 95 ARG A C 1
ATOM 729 O O . ARG A 1 95 ? -10.907 0.808 2.505 1.00 98.44 95 ARG A O 1
ATOM 736 N N . THR A 1 96 ? -9.148 -0.280 1.666 1.00 98.62 96 THR A N 1
ATOM 737 C CA . THR A 1 96 ? -8.631 -0.835 2.920 1.00 98.62 96 THR A CA 1
ATOM 738 C C . THR A 1 96 ? -7.110 -0.996 2.800 1.00 98.62 96 THR A C 1
ATOM 740 O O . THR A 1 96 ? -6.573 -0.952 1.690 1.00 98.62 96 THR A O 1
ATOM 743 N N . VAL A 1 97 ? -6.408 -1.220 3.915 1.00 98.69 97 VAL A N 1
ATOM 744 C CA . VAL A 1 97 ? -4.981 -1.571 3.912 1.00 98.69 97 VAL A CA 1
ATOM 745 C C . VAL A 1 97 ? -4.762 -2.914 3.193 1.00 98.69 97 VAL A C 1
ATOM 747 O O . VAL A 1 97 ? -3.945 -2.951 2.275 1.00 98.69 97 VAL A O 1
ATOM 750 N N . PRO A 1 98 ? -5.546 -3.983 3.464 1.00 98.62 98 PRO A N 1
ATOM 751 C CA . PRO A 1 98 ? -5.514 -5.197 2.641 1.00 98.62 98 PRO A CA 1
ATOM 752 C C . PRO A 1 98 ? -5.776 -4.960 1.147 1.00 98.62 98 PRO A C 1
ATOM 754 O O . PRO A 1 98 ? -5.207 -5.647 0.303 1.00 98.62 98 PRO A O 1
ATOM 757 N N . GLY A 1 99 ? -6.617 -3.983 0.798 1.00 98.62 99 GLY A N 1
ATOM 758 C CA . GLY A 1 99 ? -6.854 -3.592 -0.591 1.00 98.62 99 GLY A CA 1
ATOM 759 C C . GLY A 1 99 ? -5.606 -3.016 -1.264 1.00 98.62 99 GLY A C 1
ATOM 760 O O . GLY A 1 99 ? -5.345 -3.332 -2.418 1.00 98.62 99 GLY A O 1
ATOM 761 N N . MET A 1 100 ? -4.806 -2.236 -0.537 1.00 98.69 100 MET A N 1
ATOM 762 C CA . MET A 1 100 ? -3.520 -1.726 -1.024 1.00 98.69 100 MET A CA 1
ATOM 763 C C . MET A 1 100 ? -2.489 -2.843 -1.205 1.00 98.69 100 MET A C 1
ATOM 765 O O . MET A 1 100 ? -1.836 -2.905 -2.240 1.00 98.69 100 MET A O 1
ATOM 769 N N . PHE A 1 101 ? -2.400 -3.783 -0.256 1.00 9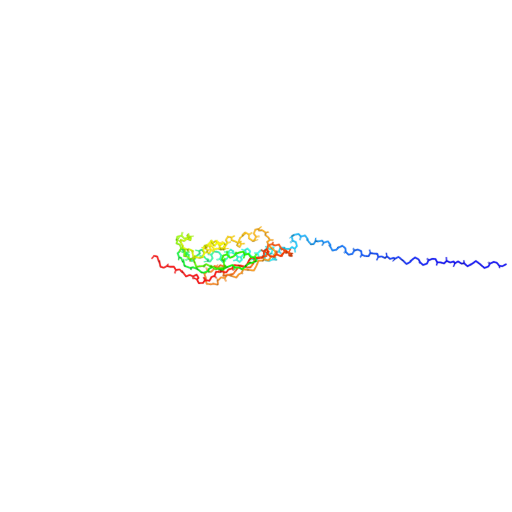8.81 101 PHE A N 1
ATOM 770 C CA . PHE A 1 101 ? -1.576 -4.982 -0.441 1.00 98.81 101 PHE A CA 1
ATOM 771 C C . PHE A 1 101 ? -1.993 -5.777 -1.682 1.00 98.81 101 PHE A C 1
ATOM 773 O O . PHE A 1 101 ? -1.138 -6.272 -2.406 1.00 98.81 101 PHE A O 1
ATOM 780 N N . ARG A 1 102 ? -3.295 -5.869 -1.977 1.00 98.81 102 ARG A N 1
ATOM 781 C CA . ARG A 1 102 ? -3.763 -6.536 -3.198 1.00 98.81 102 ARG A CA 1
ATOM 782 C C . ARG A 1 102 ? -3.241 -5.845 -4.455 1.00 98.81 102 ARG A C 1
ATOM 784 O O . ARG A 1 102 ? -2.742 -6.537 -5.333 1.00 98.81 102 ARG A O 1
ATOM 791 N N . ILE A 1 103 ? -3.318 -4.516 -4.520 1.00 98.69 103 ILE A N 1
ATOM 792 C CA . ILE A 1 103 ? -2.782 -3.733 -5.644 1.00 98.69 103 ILE A CA 1
ATOM 793 C C . ILE A 1 103 ? -1.292 -4.047 -5.846 1.00 98.69 103 ILE A C 1
ATOM 795 O O . ILE A 1 103 ? -0.902 -4.451 -6.937 1.00 98.69 103 ILE A O 1
ATOM 799 N N . ILE A 1 104 ? -0.491 -3.970 -4.778 1.00 98.88 104 ILE A N 1
ATOM 800 C CA . ILE A 1 104 ? 0.954 -4.251 -4.827 1.00 98.88 104 ILE A CA 1
ATOM 801 C C . ILE A 1 104 ? 1.228 -5.695 -5.263 1.00 98.88 104 ILE A C 1
ATOM 803 O O . ILE A 1 104 ? 2.046 -5.930 -6.144 1.00 98.88 104 ILE A O 1
ATOM 807 N N . SER A 1 105 ? 0.507 -6.674 -4.707 1.00 98.75 105 SER A N 1
ATOM 808 C CA . SER A 1 105 ? 0.696 -8.085 -5.073 1.00 98.75 105 SER A CA 1
ATOM 809 C C . SER A 1 105 ? 0.406 -8.359 -6.549 1.00 98.75 105 SER A C 1
ATOM 811 O O . SER A 1 105 ? 1.070 -9.192 -7.160 1.00 98.75 105 SER A O 1
ATOM 813 N N . GLN A 1 106 ? -0.562 -7.646 -7.137 1.00 98.69 106 GLN A N 1
ATOM 814 C CA . GLN A 1 106 ? -0.860 -7.771 -8.560 1.00 98.69 106 GLN A CA 1
ATOM 815 C C . GLN A 1 106 ? 0.208 -7.100 -9.420 1.00 98.69 106 GLN A C 1
ATOM 817 O O . GLN A 1 106 ? 0.528 -7.638 -10.471 1.00 98.69 106 GLN A O 1
ATOM 822 N N . ALA A 1 107 ? 0.784 -5.980 -8.975 1.00 98.44 107 ALA A N 1
ATOM 823 C CA . ALA A 1 107 ? 1.918 -5.359 -9.657 1.00 98.44 107 ALA A CA 1
ATOM 824 C C . ALA A 1 107 ? 3.139 -6.298 -9.681 1.00 98.44 107 ALA A C 1
ATOM 826 O O . ALA A 1 107 ? 3.682 -6.568 -10.746 1.00 98.44 107 ALA A O 1
ATOM 827 N N . ILE A 1 108 ? 3.479 -6.911 -8.540 1.00 98.50 108 ILE A N 1
ATOM 828 C CA . ILE A 1 108 ? 4.539 -7.931 -8.457 1.00 98.50 108 ILE A CA 1
ATOM 829 C C . ILE A 1 108 ? 4.257 -9.090 -9.422 1.00 98.50 108 ILE A C 1
ATOM 831 O O . ILE A 1 108 ? 5.109 -9.454 -10.226 1.00 98.50 108 ILE A O 1
ATOM 835 N N . LYS A 1 109 ? 3.041 -9.656 -9.382 1.00 98.12 109 LYS A N 1
ATOM 836 C CA . LYS A 1 109 ? 2.652 -10.779 -10.252 1.00 98.12 109 LYS A CA 1
ATOM 837 C C . LYS A 1 109 ? 2.721 -10.420 -11.739 1.00 98.12 109 LYS A C 1
ATOM 839 O O . LYS A 1 109 ? 3.040 -11.276 -12.557 1.00 98.12 109 LYS A O 1
ATOM 844 N N . ARG A 1 110 ? 2.381 -9.177 -12.080 1.00 97.00 110 ARG A N 1
ATOM 845 C CA . ARG A 1 110 ? 2.414 -8.656 -13.448 1.00 97.00 110 ARG A CA 1
ATOM 846 C C . ARG A 1 110 ? 3.814 -8.300 -13.931 1.00 97.00 110 ARG A C 1
ATOM 848 O O . ARG A 1 110 ? 3.920 -7.980 -15.105 1.00 97.00 110 ARG A O 1
ATOM 855 N N . LYS A 1 111 ? 4.839 -8.371 -13.068 1.00 97.00 111 LYS A N 1
ATOM 856 C CA . LYS A 1 111 ? 6.212 -7.976 -13.401 1.00 97.00 111 LYS A CA 1
ATOM 857 C C . LYS A 1 111 ? 6.257 -6.564 -14.007 1.00 97.00 111 LYS A C 1
ATOM 859 O O . LYS A 1 111 ? 6.760 -6.367 -15.103 1.00 97.00 111 LYS A O 1
ATOM 864 N N . VAL A 1 112 ? 5.643 -5.613 -13.304 1.00 97.50 112 VAL A N 1
ATOM 865 C CA . VAL A 1 112 ? 5.585 -4.206 -13.731 1.00 97.50 112 VAL A CA 1
ATOM 866 C C . VAL A 1 112 ? 6.979 -3.605 -13.908 1.00 97.50 112 VAL A C 1
ATOM 868 O O . VAL A 1 112 ? 7.941 -4.093 -13.308 1.00 97.50 112 VAL A O 1
ATOM 871 N N . ALA A 1 113 ? 7.066 -2.535 -14.694 1.00 97.12 113 ALA A N 1
ATOM 872 C CA . ALA A 1 113 ? 8.337 -1.911 -15.016 1.00 97.12 113 ALA A CA 1
ATOM 873 C C . ALA A 1 113 ? 8.986 -1.183 -13.844 1.00 97.12 113 ALA A C 1
ATOM 875 O O . ALA A 1 113 ? 10.197 -1.281 -13.647 1.00 97.12 113 ALA A O 1
ATOM 876 N N . VAL A 1 114 ? 8.177 -0.513 -13.023 1.00 97.56 114 VAL A N 1
ATOM 877 C CA . VAL A 1 114 ? 8.641 0.089 -11.769 1.00 97.56 114 VAL A CA 1
ATOM 878 C C . VAL A 1 114 ? 7.659 -0.208 -10.648 1.00 97.56 114 VAL A C 1
ATOM 880 O O . VAL A 1 114 ? 6.445 -0.032 -10.789 1.00 97.56 114 VAL A O 1
ATOM 883 N N . LEU A 1 115 ? 8.193 -0.606 -9.493 1.00 98.62 115 LEU A N 1
ATOM 884 C CA . LEU A 1 115 ? 7.448 -0.779 -8.254 1.00 98.62 115 LEU A CA 1
ATOM 885 C C . LEU A 1 115 ? 8.211 -0.179 -7.060 1.00 98.62 115 LEU A C 1
ATOM 887 O O . LEU A 1 115 ? 8.950 -0.870 -6.366 1.00 98.62 115 LEU A O 1
ATOM 891 N N . ASP A 1 116 ? 7.945 1.091 -6.731 1.00 98.56 116 ASP A N 1
ATOM 892 C CA . ASP A 1 116 ? 8.442 1.716 -5.489 1.00 98.56 116 ASP A CA 1
ATOM 893 C C . ASP A 1 116 ? 7.358 1.668 -4.406 1.00 98.56 116 ASP A C 1
ATOM 895 O O . ASP A 1 116 ? 6.330 2.353 -4.486 1.00 98.56 116 ASP A O 1
ATOM 899 N N . VAL A 1 117 ? 7.586 0.873 -3.358 1.00 98.81 117 VAL A N 1
ATOM 900 C CA . VAL A 1 117 ? 6.675 0.754 -2.216 1.00 98.81 117 VAL A CA 1
ATOM 901 C C . VAL A 1 117 ? 7.367 1.181 -0.932 1.00 98.81 117 VAL A C 1
ATOM 903 O O . VAL A 1 117 ? 8.431 0.697 -0.572 1.00 98.81 117 VAL A O 1
ATOM 906 N N . LYS A 1 118 ? 6.696 2.043 -0.161 1.00 98.75 118 LYS A N 1
ATOM 907 C CA . LYS A 1 118 ? 7.162 2.452 1.172 1.00 98.75 118 LYS A CA 1
ATOM 908 C C . LYS A 1 118 ? 6.192 1.964 2.227 1.00 98.75 118 LYS A C 1
ATOM 910 O O . LYS A 1 118 ? 5.053 2.438 2.291 1.00 98.75 118 LYS A O 1
ATOM 915 N N . TYR A 1 119 ? 6.651 1.052 3.074 1.00 98.62 119 TYR A N 1
ATOM 916 C CA . TYR A 1 119 ? 5.877 0.498 4.181 1.00 98.62 119 TYR A CA 1
ATOM 917 C C . TYR A 1 119 ? 6.037 1.323 5.462 1.00 98.62 119 TYR A C 1
ATOM 919 O O . TYR A 1 119 ? 7.023 2.028 5.674 1.00 98.62 119 TYR A O 1
ATOM 927 N N . ASP A 1 120 ? 5.029 1.273 6.326 1.00 98.31 120 ASP A N 1
ATOM 928 C CA . ASP A 1 120 ? 5.099 1.847 7.660 1.00 98.31 120 ASP A CA 1
ATOM 929 C C . ASP A 1 120 ? 5.925 0.958 8.587 1.00 98.31 120 ASP A C 1
ATOM 931 O O . ASP A 1 120 ? 5.607 -0.212 8.787 1.00 98.31 120 ASP A O 1
ATOM 935 N N . GLN A 1 121 ? 6.967 1.524 9.193 1.00 97.19 121 GLN A N 1
ATOM 936 C CA . GLN A 1 121 ? 7.866 0.767 10.062 1.00 97.19 121 GLN A CA 1
ATOM 937 C C . GLN A 1 121 ? 7.191 0.278 11.344 1.00 97.19 121 GLN A C 1
ATOM 939 O O . GLN A 1 121 ? 7.632 -0.728 11.891 1.00 97.19 121 GLN A O 1
ATOM 944 N N . LYS A 1 122 ? 6.137 0.940 11.838 1.00 96.19 122 LYS A N 1
ATOM 945 C CA . LYS A 1 122 ? 5.480 0.556 13.093 1.00 96.19 122 LYS A CA 1
ATOM 946 C C . LYS A 1 122 ? 4.399 -0.489 12.855 1.00 96.19 122 LYS A C 1
ATOM 948 O O . LYS A 1 122 ? 4.409 -1.532 13.496 1.00 96.19 122 LYS A O 1
ATOM 953 N N . LEU A 1 123 ? 3.486 -0.211 11.930 1.00 96.88 123 LEU A N 1
ATOM 954 C CA . LEU A 1 123 ? 2.282 -1.014 11.713 1.00 96.88 123 LEU A CA 1
ATOM 955 C C . LEU A 1 123 ? 2.366 -1.936 10.487 1.00 96.88 123 LEU A C 1
ATOM 957 O O . LEU A 1 123 ? 1.499 -2.782 10.321 1.00 96.88 123 LEU A O 1
ATOM 961 N N . GLY A 1 124 ? 3.356 -1.777 9.605 1.00 97.75 124 GLY A N 1
ATOM 962 C CA . GLY A 1 124 ? 3.550 -2.638 8.431 1.00 97.75 124 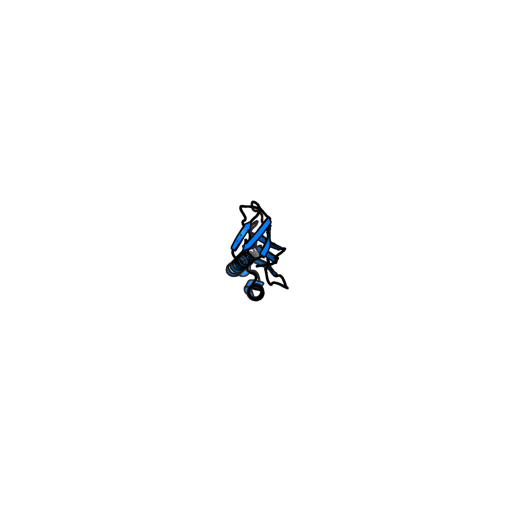GLY A CA 1
ATOM 963 C C . GLY A 1 124 ? 2.659 -2.329 7.223 1.00 97.75 124 GLY A C 1
ATOM 964 O O . GLY A 1 124 ? 2.812 -2.956 6.183 1.00 97.75 124 GLY A O 1
ATOM 965 N N . PHE A 1 125 ? 1.735 -1.364 7.289 1.00 98.50 125 PHE A N 1
ATO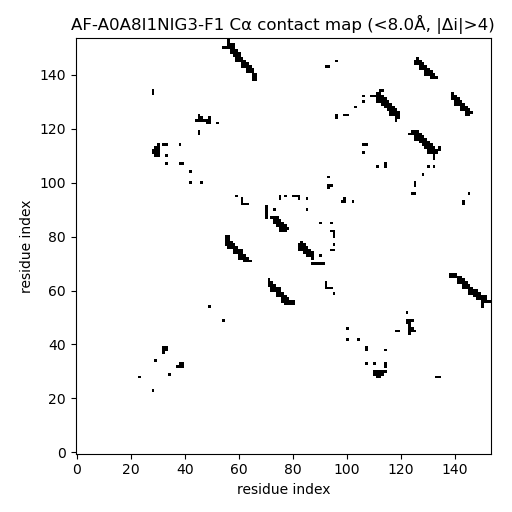M 966 C CA . PHE A 1 125 ? 0.884 -1.050 6.131 1.00 98.50 125 PHE A CA 1
ATOM 967 C C . PHE A 1 125 ? 1.654 -0.309 5.017 1.00 98.50 125 PHE A C 1
ATOM 969 O O . PHE A 1 125 ? 2.567 0.461 5.318 1.00 98.50 125 PHE A O 1
ATOM 976 N N . PRO A 1 126 ? 1.264 -0.431 3.733 1.00 98.69 126 PRO A N 1
ATOM 977 C CA . PRO A 1 126 ? 1.887 0.334 2.655 1.00 98.69 126 PRO A CA 1
ATOM 978 C C . PRO A 1 126 ? 1.444 1.802 2.714 1.00 98.69 126 PRO A C 1
ATOM 980 O O . PRO A 1 126 ? 0.267 2.120 2.524 1.00 98.69 126 PRO A O 1
ATOM 983 N N . LYS A 1 127 ? 2.381 2.719 2.975 1.00 98.44 127 LYS A N 1
ATOM 984 C CA . LYS A 1 127 ? 2.137 4.173 3.022 1.00 98.44 127 LYS A CA 1
ATOM 985 C C . LYS A 1 127 ? 2.073 4.771 1.630 1.00 98.44 127 LYS A C 1
ATOM 987 O O . LYS A 1 127 ? 1.304 5.707 1.409 1.00 98.44 127 LYS A O 1
ATOM 992 N N . LYS A 1 128 ? 2.903 4.274 0.715 1.00 98.56 128 LYS A N 1
ATOM 993 C CA . LYS A 1 128 ? 2.977 4.692 -0.688 1.00 98.56 128 LYS A CA 1
ATOM 994 C C . LYS A 1 128 ? 3.207 3.464 -1.564 1.00 98.56 128 LYS A C 1
ATOM 996 O O . LYS A 1 128 ? 3.933 2.574 -1.135 1.00 98.56 128 LYS A O 1
ATOM 1001 N N . ALA A 1 129 ? 2.622 3.456 -2.754 1.00 98.75 129 ALA A N 1
ATOM 1002 C CA . ALA A 1 129 ? 3.111 2.659 -3.873 1.00 98.75 129 ALA A CA 1
ATOM 1003 C C . ALA A 1 129 ? 3.096 3.538 -5.120 1.00 98.75 129 ALA A C 1
ATOM 1005 O O . ALA A 1 129 ? 2.109 4.242 -5.343 1.00 98.75 129 ALA A O 1
ATOM 1006 N N . TRP A 1 130 ? 4.178 3.516 -5.878 1.00 98.62 130 TRP A N 1
ATOM 1007 C CA . TRP A 1 130 ? 4.266 4.029 -7.234 1.00 98.62 130 TRP A CA 1
ATOM 1008 C C . TRP A 1 130 ? 4.426 2.831 -8.161 1.00 98.62 130 TRP A C 1
ATOM 1010 O O . TRP A 1 130 ? 5.237 1.951 -7.874 1.00 98.62 130 TRP A O 1
ATOM 102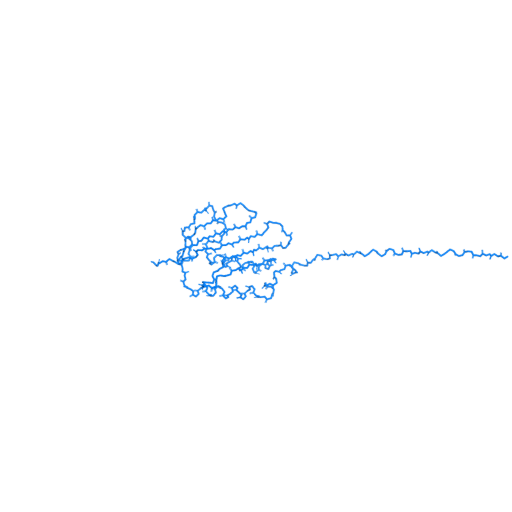0 N N . ILE A 1 131 ? 3.594 2.768 -9.194 1.00 98.56 131 ILE A N 1
ATOM 1021 C CA . ILE A 1 131 ? 3.530 1.639 -10.116 1.00 98.56 131 ILE A CA 1
ATOM 1022 C C . ILE A 1 131 ? 3.543 2.210 -11.523 1.00 98.56 131 ILE A C 1
ATOM 1024 O O . ILE A 1 131 ? 2.645 2.977 -11.858 1.00 98.56 131 ILE A O 1
ATOM 1028 N N . ASP A 1 132 ? 4.532 1.808 -12.302 1.00 97.81 132 ASP A N 1
ATOM 1029 C CA . ASP A 1 132 ? 4.615 1.998 -13.749 1.00 97.81 132 ASP A CA 1
ATOM 1030 C C . ASP A 1 132 ? 4.468 0.605 -14.362 1.00 97.81 132 ASP A C 1
ATOM 1032 O O . ASP A 1 132 ? 5.265 -0.286 -14.051 1.00 97.81 132 ASP A O 1
ATOM 1036 N N . TYR A 1 133 ? 3.383 0.366 -15.101 1.00 95.69 133 TYR A N 1
ATOM 1037 C CA . TYR A 1 133 ? 3.052 -0.980 -15.556 1.00 95.69 133 TYR A CA 1
ATOM 1038 C C . TYR A 1 133 ? 3.877 -1.383 -16.771 1.00 95.69 133 TYR A C 1
ATOM 1040 O O . TYR A 1 133 ? 4.236 -2.560 -16.865 1.00 95.69 133 TYR A O 1
ATOM 1048 N N . ILE A 1 134 ? 4.129 -0.451 -17.686 1.00 94.00 134 ILE A N 1
ATOM 1049 C CA . ILE A 1 134 ? 4.766 -0.692 -18.974 1.00 94.00 134 ILE A CA 1
ATOM 1050 C C . ILE A 1 134 ? 5.817 0.392 -19.189 1.00 94.00 134 ILE A C 1
ATOM 1052 O O . ILE A 1 134 ? 5.490 1.539 -19.470 1.00 94.00 134 ILE A O 1
ATOM 1056 N N . ALA A 1 135 ? 7.089 -0.002 -19.176 1.00 89.75 135 ALA A N 1
ATOM 1057 C CA . ALA A 1 135 ? 8.166 0.929 -19.469 1.00 89.75 135 ALA A CA 1
ATOM 1058 C C . ALA A 1 135 ? 7.953 1.605 -20.833 1.00 89.75 135 ALA A C 1
ATOM 1060 O O . ALA A 1 135 ? 7.578 0.971 -21.823 1.00 89.75 135 ALA A O 1
ATOM 1061 N N . MET A 1 136 ? 8.226 2.911 -20.869 1.00 89.00 136 MET A N 1
ATOM 1062 C CA . MET A 1 136 ? 8.075 3.776 -22.044 1.00 89.00 136 MET A CA 1
ATOM 1063 C C . MET A 1 136 ? 6.630 3.962 -22.542 1.00 89.00 136 MET A C 1
ATOM 1065 O O . MET A 1 136 ? 6.440 4.588 -23.589 1.00 89.00 136 MET A O 1
ATOM 1069 N N . ALA A 1 137 ? 5.614 3.464 -21.829 1.00 90.88 137 ALA A N 1
ATOM 1070 C CA . ALA A 1 137 ? 4.242 3.910 -22.033 1.00 90.88 137 ALA A CA 1
ATOM 1071 C C . ALA A 1 137 ? 4.028 5.250 -21.318 1.00 90.88 137 ALA A C 1
ATOM 1073 O O . ALA A 1 137 ? 4.703 5.569 -20.348 1.00 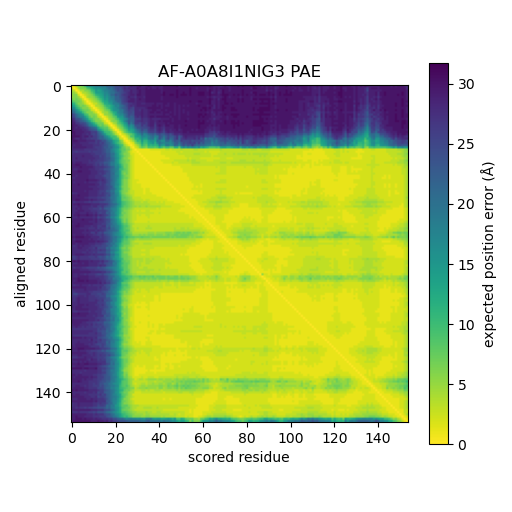90.88 137 ALA A O 1
ATOM 1074 N N . ALA A 1 138 ? 3.120 6.067 -21.845 1.00 90.81 138 ALA A N 1
ATOM 1075 C CA . ALA A 1 138 ? 2.709 7.297 -21.185 1.00 90.81 138 ALA A CA 1
ATOM 1076 C C . ALA A 1 138 ? 1.361 7.080 -20.493 1.00 90.81 138 ALA A C 1
ATOM 1078 O O . ALA A 1 138 ? 0.489 6.394 -21.036 1.00 90.81 138 ALA A O 1
ATOM 1079 N N . ASP A 1 139 ? 1.179 7.736 -19.344 1.00 91.50 139 ASP A N 1
ATOM 1080 C CA . ASP A 1 139 ? -0.080 7.831 -18.596 1.00 91.50 139 ASP A CA 1
ATOM 1081 C C . ASP A 1 139 ? -0.597 6.509 -17.989 1.00 91.50 139 ASP A C 1
ATOM 1083 O O . ASP A 1 139 ? -1.735 6.450 -17.505 1.00 91.50 139 ASP A O 1
ATOM 1087 N N . ASP A 1 140 ? 0.211 5.447 -17.964 1.00 93.56 140 ASP A N 1
ATOM 1088 C CA . ASP A 1 140 ? -0.129 4.185 -17.300 1.00 93.56 140 ASP A CA 1
ATOM 1089 C C . ASP A 1 140 ? 0.289 4.158 -15.820 1.00 93.56 140 ASP A C 1
ATOM 1091 O O . ASP A 1 140 ? -0.147 3.277 -15.067 1.00 93.56 140 ASP A O 1
ATOM 1095 N N . GLU A 1 141 ? 1.065 5.143 -15.360 1.00 96.94 141 GLU A N 1
ATOM 1096 C CA . GLU A 1 141 ? 1.570 5.176 -13.999 1.00 96.94 141 GLU A CA 1
ATOM 1097 C C . GLU A 1 141 ? 0.493 5.568 -12.990 1.00 96.94 141 GLU A C 1
ATOM 1099 O O . GLU A 1 141 ? -0.274 6.533 -13.130 1.00 96.94 141 GLU A O 1
ATOM 1104 N N . ILE A 1 142 ? 0.461 4.826 -11.884 1.00 98.25 142 ILE A N 1
ATOM 1105 C CA . ILE A 1 142 ? -0.466 5.087 -10.793 1.00 98.25 142 ILE A CA 1
ATOM 1106 C C . ILE A 1 142 ? 0.272 5.111 -9.461 1.00 98.25 142 ILE A C 1
ATOM 1108 O O . ILE A 1 142 ? 0.793 4.115 -8.957 1.00 98.25 142 ILE A O 1
ATOM 1112 N N . GLY A 1 143 ? 0.221 6.274 -8.820 1.00 98.50 143 GLY A N 1
ATOM 1113 C CA . GLY A 1 143 ? 0.618 6.461 -7.437 1.00 98.50 143 GLY A CA 1
ATOM 1114 C C . GLY A 1 143 ? -0.558 6.276 -6.484 1.00 98.50 143 GLY A C 1
ATOM 1115 O O . GLY A 1 143 ? -1.630 6.847 -6.675 1.00 98.50 143 GLY A O 1
ATOM 1116 N N . TYR A 1 144 ? -0.342 5.572 -5.378 1.00 98.69 144 TYR A N 1
ATOM 1117 C CA . TYR A 1 144 ? -1.282 5.471 -4.265 1.00 98.69 144 TYR A CA 1
ATOM 1118 C C . TYR A 1 144 ? -0.624 5.876 -2.954 1.00 98.69 144 TYR A C 1
ATOM 1120 O O . TYR A 1 144 ? 0.572 5.681 -2.730 1.00 98.69 144 TYR A O 1
ATOM 1128 N N . ARG A 1 145 ? -1.423 6.422 -2.035 1.00 98.69 145 ARG A N 1
ATOM 1129 C CA . ARG A 1 145 ? -0.953 6.806 -0.704 1.00 98.69 145 ARG A CA 1
ATOM 1130 C C . ARG A 1 145 ? -1.988 6.512 0.364 1.00 98.69 145 ARG A C 1
ATOM 1132 O O . ARG A 1 145 ? -3.138 6.915 0.220 1.00 98.69 145 ARG A O 1
ATOM 1139 N N . ILE A 1 146 ? -1.561 5.898 1.463 1.00 98.62 146 ILE A N 1
ATOM 1140 C CA . ILE A 1 146 ? -2.355 5.735 2.682 1.00 98.62 146 ILE A CA 1
ATOM 1141 C C . ILE A 1 146 ? -1.712 6.554 3.800 1.00 98.62 146 ILE A C 1
ATOM 1143 O O . ILE A 1 146 ? -0.508 6.494 4.043 1.00 98.62 146 ILE A O 1
ATOM 1147 N N . LYS A 1 147 ? -2.533 7.347 4.487 1.00 97.62 147 LYS A N 1
ATOM 1148 C CA . LYS A 1 147 ? -2.148 8.165 5.640 1.00 97.62 147 LYS A CA 1
ATOM 1149 C C . LYS A 1 147 ? -3.159 8.005 6.767 1.00 97.62 147 LYS A C 1
ATOM 1151 O O . LYS A 1 147 ? -4.308 7.627 6.538 1.00 97.62 147 LYS A O 1
ATOM 1156 N N . ASN A 1 148 ? -2.739 8.394 7.967 1.00 97.12 148 ASN A N 1
ATOM 1157 C CA . ASN A 1 148 ? -3.585 8.500 9.156 1.00 97.12 148 ASN A CA 1
ATOM 1158 C C . ASN A 1 148 ? -4.358 7.203 9.443 1.00 97.12 148 ASN A C 1
ATOM 1160 O O . ASN A 1 148 ? -5.554 7.257 9.731 1.00 97.12 148 ASN A O 1
ATOM 1164 N N . VAL A 1 149 ? -3.685 6.052 9.322 1.00 97.75 149 VAL A N 1
ATOM 1165 C CA . VAL A 1 149 ? -4.239 4.773 9.775 1.00 97.75 149 VAL A CA 1
ATOM 1166 C C . VAL A 1 149 ? -4.330 4.831 11.292 1.00 97.75 149 VAL A C 1
ATOM 1168 O O . VAL A 1 149 ? -3.318 4.950 11.975 1.00 97.75 149 VAL A O 1
ATOM 1171 N N . SER A 1 150 ? -5.552 4.811 11.806 1.00 97.06 150 SER A N 1
ATOM 1172 C CA . SER A 1 150 ? -5.829 4.934 13.233 1.00 97.06 150 SER A CA 1
ATOM 1173 C C . SER A 1 150 ? -6.837 3.856 13.624 1.00 97.06 150 SER A C 1
ATOM 1175 O O . SER A 1 150 ? -7.976 3.923 13.140 1.00 97.06 150 SER A O 1
ATOM 1177 N N . PRO A 1 151 ? -6.428 2.865 14.442 1.00 96.12 151 PRO A N 1
ATOM 1178 C CA . PRO A 1 151 ? -7.334 1.878 15.012 1.00 96.12 151 PRO A CA 1
ATOM 1179 C C . PRO A 1 151 ? -8.487 2.553 15.741 1.00 96.12 151 PRO A C 1
ATOM 1181 O O . PRO A 1 151 ? -8.347 3.649 16.289 1.00 96.12 151 PRO A O 1
ATOM 1184 N N . LEU A 1 152 ? -9.640 1.907 15.724 1.00 93.75 152 LEU A N 1
ATOM 1185 C CA . LEU A 1 152 ? -10.813 2.377 16.439 1.00 93.75 152 LEU A CA 1
ATOM 1186 C C . LEU A 1 152 ? -11.019 1.520 17.671 1.00 93.75 152 LEU A C 1
ATOM 1188 O O . LEU A 1 152 ? -10.682 0.340 17.673 1.00 93.75 152 LEU A O 1
ATOM 1192 N N . LYS A 1 153 ? -11.547 2.150 18.721 1.00 80.38 153 LYS A N 1
ATOM 1193 C CA . LYS A 1 153 ? -11.974 1.412 19.903 1.00 80.38 153 LYS A CA 1
ATOM 1194 C C . LYS A 1 153 ? -13.085 0.428 19.484 1.00 80.38 153 LYS A C 1
ATOM 1196 O O . LYS A 1 153 ? -13.878 0.821 18.616 1.00 80.38 153 LYS A O 1
ATOM 1201 N N . PRO A 1 154 ? -13.080 -0.801 20.034 1.00 63.16 154 PRO A N 1
ATOM 1202 C CA . PRO A 1 154 ? -14.144 -1.780 19.832 1.00 63.16 154 PRO A CA 1
ATOM 1203 C C . PRO A 1 154 ? -15.535 -1.190 20.070 1.00 63.16 154 PRO A C 1
ATOM 1205 O O . PRO A 1 154 ? -15.651 -0.309 20.955 1.00 63.16 154 PRO A O 1
#

Radius of gyration: 27.17 Å; Cα contacts (8 Å, |Δi|>4): 250; chains: 1; bounding box: 76×23×96 Å

Nearest PDB structures (foldseek):
  6pif-assembly1_F  TM=3.140E-01  e=1.159E+00  Vibrio cholerae
  6lnb-assembly1_F  TM=2.918E-01  e=9.684E-01  Vibrio cholerae
  6pij-assembly1_C  TM=2.380E-01  e=6.369E-01  Vibrio cholerae
  7zj1-assembly1_A  TM=2.475E-01  e=3.206E+00  Homo sapiens

Sequence (154 aa):
MKKLLILVPVLCSLAFSADATAGKSLDDQVDPGITDGTAVREFRQAREKWLGQGIADYRMKAARTCFCAGPFQAKITVRKGKPVKISNRPWYGPRTVPGMFRIISQAIKRKVAVLDVKYDQKLGFPKKAWIDYIAMAADDEIGYRIKNVSPLKP

Foldseek 3Di:
DDDDDDDDDPPPDPPPPPPPPPPDDQLNQFAVCLVVVVLVVLLVVLVVLQVVVVFQWWKKKKAKDFPDDDDGIWIFTGHRNHTPDIDDPPDDQQRGLVSVSVVSVVLSVLRARDWDWDADPNNSGTQKIWTHRGPPDPGSIMIMGMDDTGGDDD

Solvent-accessible surface area (backbone atoms only — not comparable to full-atom values): 9073 Å² total; per-residue (Å²): 138,85,85,82,83,82,84,79,82,83,80,80,79,81,78,78,79,78,81,73,78,71,76,76,52,77,79,77,40,37,22,64,44,56,76,76,40,52,49,57,53,54,51,48,55,24,49,52,45,31,59,72,64,70,74,39,34,30,35,36,35,32,34,47,48,55,79,63,82,75,64,46,54,34,48,33,35,31,47,84,72,37,67,77,45,66,67,47,76,73,69,86,62,60,68,45,68,72,43,43,51,50,54,52,53,49,41,57,74,65,52,21,25,36,73,53,70,43,62,35,90,87,57,18,44,65,35,32,38,38,36,31,61,52,73,93,60,81,71,66,42,43,34,40,36,45,42,71,76,40,76,53,83,131